Protein AF-A0A1Z8AEM5-F1 (afdb_monomer_lite)

Radius of gyration: 11.95 Å; chains: 1; bounding box: 21×27×34 Å

Sequence (42 aa):
MDIRKVKKLIELLEESGIDEIEIKEGEESVRISRTSNAAKQM

Foldseek 3Di:
DDPVVVVVVVVCCVVVVHQKDWDDDPPDIDIDGPDPPPPPDD

Structure (mmCIF, N/CA/C/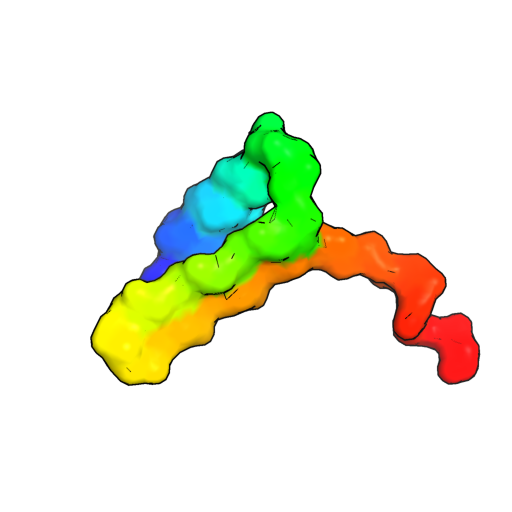O backbone):
data_AF-A0A1Z8AEM5-F1
#
_entry.id   AF-A0A1Z8AEM5-F1
#
loop_
_atom_site.group_PDB
_atom_site.id
_atom_site.type_symbol
_atom_site.label_atom_id
_atom_site.label_alt_id
_atom_site.label_comp_id
_atom_site.label_asym_id
_atom_site.label_entity_id
_atom_site.label_seq_id
_atom_site.pdbx_PDB_ins_code
_atom_site.Cartn_x
_atom_site.Cartn_y
_atom_site.Cartn_z
_atom_site.occupancy
_atom_site.B_iso_or_equiv
_atom_site.auth_seq_id
_atom_site.auth_comp_id
_atom_site.auth_asym_id
_atom_site.auth_atom_id
_atom_site.pdbx_PDB_model_num
ATOM 1 N N . MET A 1 1 ? 7.444 -2.980 -8.213 1.00 82.38 1 MET A N 1
ATOM 2 C CA . MET A 1 1 ? 6.872 -1.780 -7.541 1.00 82.38 1 MET A CA 1
ATOM 3 C C . MET A 1 1 ? 7.875 -1.207 -6.528 1.00 82.38 1 MET A C 1
ATOM 5 O O . MET A 1 1 ? 8.485 -1.979 -5.806 1.00 82.38 1 MET A O 1
ATOM 9 N N . ASP A 1 2 ? 8.055 0.121 -6.446 1.00 89.69 2 ASP A N 1
ATOM 10 C CA . ASP A 1 2 ? 8.944 0.796 -5.462 1.00 89.69 2 ASP A CA 1
ATOM 11 C C . ASP A 1 2 ? 8.215 1.034 -4.118 1.00 89.69 2 ASP A C 1
ATOM 13 O O . ASP A 1 2 ? 7.011 1.308 -4.105 1.00 89.69 2 ASP A O 1
ATOM 17 N N . ILE A 1 3 ? 8.937 0.991 -2.991 1.00 89.38 3 ILE A N 1
ATOM 18 C CA . ILE A 1 3 ? 8.416 1.253 -1.634 1.00 89.38 3 ILE A CA 1
ATOM 19 C C . ILE A 1 3 ? 7.673 2.600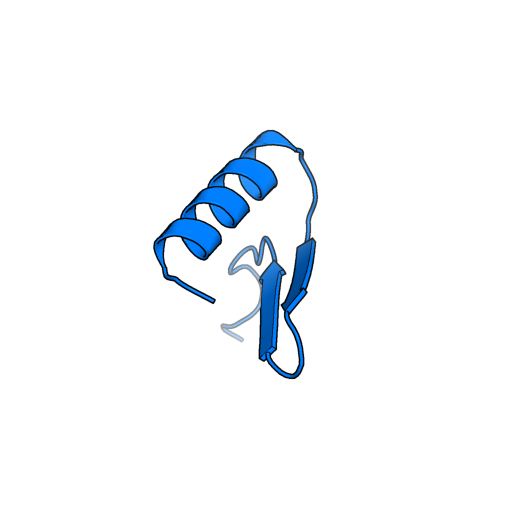 -1.505 1.00 89.38 3 ILE A C 1
ATOM 21 O O . ILE A 1 3 ? 6.722 2.713 -0.735 1.00 89.38 3 ILE A O 1
ATOM 25 N N . ARG A 1 4 ? 8.046 3.616 -2.290 1.00 93.62 4 ARG A N 1
ATOM 26 C CA . ARG A 1 4 ? 7.355 4.912 -2.395 1.00 93.62 4 ARG A CA 1
ATOM 27 C C . ARG A 1 4 ? 5.948 4.770 -2.971 1.00 93.62 4 ARG A C 1
ATOM 29 O O . ARG A 1 4 ? 5.029 5.410 -2.470 1.00 93.62 4 ARG A O 1
ATOM 36 N N . LYS A 1 5 ? 5.763 3.913 -3.987 1.00 91.81 5 LYS A N 1
ATOM 37 C CA . LYS A 1 5 ? 4.432 3.611 -4.543 1.00 91.81 5 LYS A CA 1
ATOM 38 C C . LYS A 1 5 ? 3.585 2.893 -3.492 1.00 91.81 5 LYS A C 1
ATOM 40 O O . LYS A 1 5 ? 2.444 3.275 -3.285 1.00 91.81 5 LYS A O 1
ATOM 45 N N . VAL A 1 6 ? 4.164 1.919 -2.785 1.00 92.19 6 VAL A N 1
ATOM 46 C CA . VAL A 1 6 ? 3.474 1.169 -1.719 1.00 92.19 6 VAL A CA 1
ATOM 47 C C . VAL A 1 6 ? 2.979 2.097 -0.604 1.00 92.19 6 VAL A C 1
ATOM 49 O O . VAL A 1 6 ? 1.816 2.012 -0.235 1.00 92.19 6 VAL A O 1
ATOM 52 N N . LYS A 1 7 ? 3.808 3.032 -0.117 1.00 93.12 7 LYS A N 1
ATOM 53 C CA . LYS A 1 7 ? 3.398 4.014 0.909 1.00 93.12 7 LYS A CA 1
ATOM 54 C C . LYS A 1 7 ? 2.199 4.856 0.478 1.00 93.12 7 LYS A C 1
ATOM 56 O O . LYS A 1 7 ? 1.240 4.968 1.229 1.00 93.12 7 LYS A O 1
ATOM 61 N N . LYS A 1 8 ? 2.219 5.360 -0.758 1.00 93.50 8 LYS A N 1
ATOM 62 C CA . LYS A 1 8 ? 1.094 6.124 -1.305 1.00 93.50 8 LYS A CA 1
ATOM 63 C C . LYS A 1 8 ? -0.187 5.289 -1.383 1.00 93.50 8 LYS A C 1
ATOM 65 O O . LYS A 1 8 ? -1.269 5.816 -1.176 1.00 93.50 8 LYS A O 1
ATOM 70 N N . LEU A 1 9 ? -0.085 3.991 -1.672 1.00 92.75 9 LEU A N 1
ATOM 71 C CA . LEU A 1 9 ? -1.254 3.107 -1.663 1.00 92.75 9 LEU A CA 1
ATOM 72 C C . LEU A 1 9 ? -1.803 2.871 -0.257 1.00 92.75 9 LEU A C 1
ATOM 74 O O . LEU A 1 9 ? -3.012 2.741 -0.124 1.00 92.75 9 LEU A O 1
ATOM 78 N N . ILE A 1 10 ? -0.951 2.843 0.769 1.00 91.19 10 ILE A N 1
ATOM 79 C CA . ILE A 1 10 ? -1.388 2.763 2.170 1.00 91.19 10 ILE A CA 1
ATOM 80 C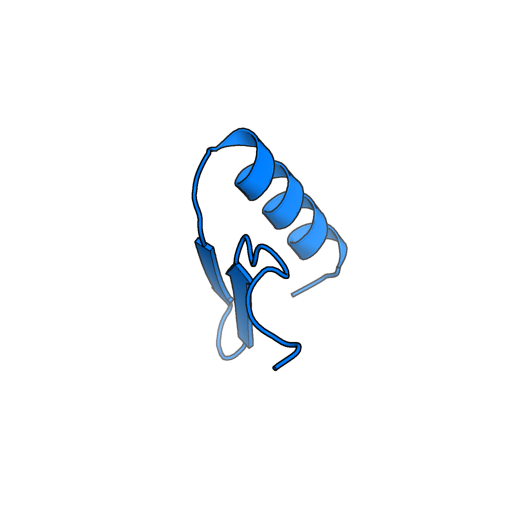 C . ILE A 1 10 ? -2.144 4.039 2.557 1.00 91.19 10 ILE A C 1
ATOM 82 O O . ILE A 1 10 ? -3.263 3.938 3.043 1.00 91.19 10 ILE A O 1
ATOM 86 N N . GLU A 1 11 ? -1.585 5.218 2.264 1.00 92.75 11 GLU A N 1
ATOM 87 C CA . GLU A 1 11 ? -2.237 6.516 2.513 1.00 92.75 11 GLU A CA 1
ATOM 88 C C . GLU A 1 11 ? -3.599 6.601 1.804 1.00 92.75 11 GLU A C 1
ATOM 90 O O . GLU A 1 11 ? -4.619 6.897 2.423 1.00 92.75 11 GLU A O 1
ATOM 95 N N . LEU A 1 12 ? -3.642 6.246 0.514 1.00 92.00 12 LEU A N 1
ATOM 96 C CA . LEU A 1 12 ? -4.883 6.229 -0.263 1.00 92.00 12 LEU A CA 1
ATOM 97 C C . LEU A 1 12 ? -5.895 5.223 0.279 1.00 92.00 12 LEU A C 1
ATOM 99 O O . LEU A 1 12 ? -7.094 5.501 0.286 1.00 92.00 12 LEU A O 1
ATOM 103 N N . LEU A 1 13 ? -5.439 4.046 0.710 1.00 91.62 13 LEU A N 1
ATOM 104 C CA . LEU A 1 13 ? -6.307 3.061 1.329 1.00 91.62 13 LEU A CA 1
ATOM 105 C C . LEU A 1 13 ? -6.9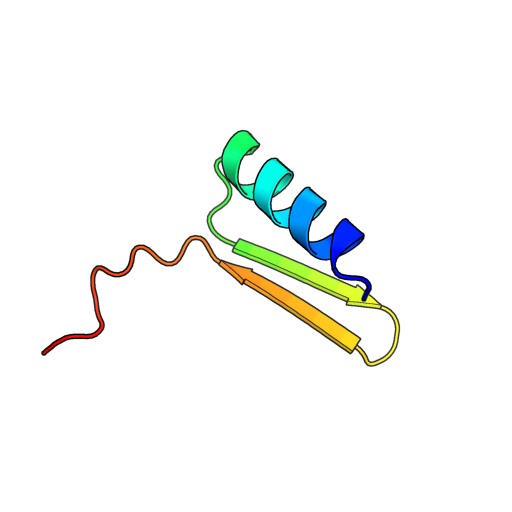05 3.660 2.606 1.00 91.62 13 LEU A C 1
ATOM 107 O O . LEU A 1 13 ? -8.123 3.739 2.696 1.00 91.62 13 LEU A O 1
ATOM 111 N N . GLU A 1 14 ? -6.103 4.186 3.530 1.00 89.62 14 GLU A N 1
ATOM 112 C CA . GLU A 1 14 ? -6.578 4.810 4.774 1.00 89.62 14 GLU A CA 1
ATOM 113 C C . GLU A 1 14 ? -7.624 5.912 4.536 1.00 89.62 14 GLU A C 1
ATOM 115 O O . GLU A 1 14 ? -8.708 5.841 5.125 1.00 89.62 14 GLU A O 1
ATOM 120 N N . GLU A 1 15 ? -7.356 6.847 3.620 1.00 93.50 15 GLU A N 1
ATOM 121 C CA . GLU A 1 15 ? -8.237 7.981 3.298 1.00 93.50 15 GLU A CA 1
ATOM 122 C C . GLU A 1 15 ? -9.542 7.579 2.592 1.00 93.50 15 GLU A C 1
ATOM 124 O O . GLU A 1 15 ? -10.582 8.205 2.795 1.00 93.50 15 GLU A O 1
ATOM 129 N N . SER A 1 16 ? -9.513 6.540 1.753 1.00 89.81 16 SER A N 1
ATOM 130 C CA . SER A 1 16 ? -10.640 6.185 0.874 1.00 89.81 16 SER A CA 1
ATOM 131 C C . SER A 1 16 ? -11.730 5.334 1.530 1.00 89.81 16 SER A C 1
ATOM 133 O O . SER A 1 16 ? -12.778 5.116 0.925 1.00 89.81 16 SER A O 1
ATOM 135 N N . GLY A 1 17 ? -11.499 4.812 2.738 1.00 86.69 17 GLY A N 1
ATOM 136 C CA . GLY A 1 17 ? -12.434 3.873 3.378 1.00 86.69 17 GLY A CA 1
ATOM 137 C C . GLY A 1 17 ? -12.561 2.508 2.672 1.00 86.69 17 GLY A C 1
ATOM 138 O O . GLY A 1 17 ? -13.447 1.735 3.013 1.00 86.69 17 GLY A O 1
ATOM 139 N N . ILE A 1 18 ? -11.687 2.194 1.707 1.00 88.69 18 ILE A N 1
ATOM 140 C CA . ILE A 1 18 ? -11.642 0.912 0.988 1.00 88.69 18 ILE A CA 1
ATOM 141 C C . ILE A 1 18 ? -10.904 -0.172 1.798 1.00 88.69 18 ILE A C 1
ATOM 143 O O . ILE A 1 18 ? -9.821 0.065 2.332 1.00 88.69 18 ILE A O 1
ATOM 147 N N . ASP A 1 19 ? -11.439 -1.388 1.867 1.00 90.12 19 ASP A N 1
ATOM 148 C CA . ASP A 1 19 ? -10.827 -2.479 2.643 1.00 90.12 19 ASP A CA 1
ATOM 149 C C . ASP A 1 19 ? -9.616 -3.134 1.961 1.00 90.12 19 ASP A C 1
ATOM 151 O O . ASP A 1 19 ? -8.750 -3.689 2.636 1.00 90.12 19 ASP A O 1
ATOM 155 N N . GLU A 1 20 ? -9.509 -3.061 0.634 1.00 91.38 20 GLU A N 1
ATOM 156 C CA . GLU A 1 20 ? -8.419 -3.679 -0.121 1.00 91.38 20 GLU A CA 1
ATOM 157 C C . GLU A 1 20 ? -8.134 -2.956 -1.444 1.00 91.38 20 GLU A C 1
ATOM 159 O O . GLU A 1 20 ? -9.049 -2.520 -2.141 1.00 91.38 20 GLU A O 1
ATOM 164 N N . ILE A 1 21 ? -6.855 -2.873 -1.815 1.00 91.94 21 ILE A N 1
ATOM 165 C CA . ILE A 1 21 ? -6.402 -2.413 -3.128 1.00 91.94 21 ILE A CA 1
ATOM 166 C C . ILE A 1 21 ? -5.366 -3.385 -3.704 1.00 91.94 21 ILE A C 1
ATOM 168 O O . ILE A 1 21 ? -4.412 -3.778 -3.031 1.00 91.94 21 ILE A O 1
ATOM 172 N N . GLU A 1 22 ? -5.534 -3.756 -4.972 1.00 92.25 22 GLU A N 1
ATOM 173 C CA . GLU A 1 22 ? -4.567 -4.552 -5.730 1.00 92.25 22 GLU A CA 1
ATOM 174 C C . GLU A 1 22 ? -4.158 -3.797 -6.994 1.00 92.25 22 GLU A C 1
ATOM 176 O O . GLU A 1 22 ? -5.003 -3.340 -7.764 1.00 92.25 22 GLU A O 1
ATOM 181 N N . ILE A 1 23 ? -2.849 -3.676 -7.214 1.00 91.50 23 ILE A N 1
ATOM 182 C CA . ILE A 1 23 ? -2.276 -3.073 -8.417 1.00 91.50 23 ILE A CA 1
ATOM 183 C C . ILE A 1 23 ? -1.345 -4.073 -9.086 1.00 91.50 23 ILE A C 1
ATOM 185 O O . ILE A 1 23 ? -0.537 -4.726 -8.425 1.00 91.50 23 ILE A O 1
ATOM 189 N N . LYS A 1 24 ? -1.452 -4.156 -10.415 1.00 93.81 24 LYS A N 1
ATOM 190 C CA . LYS A 1 24 ? -0.604 -4.979 -11.279 1.00 93.81 24 LYS A CA 1
ATOM 191 C C . LYS A 1 24 ? 0.217 -4.089 -12.205 1.00 93.81 24 LYS A C 1
ATOM 193 O O . LYS A 1 24 ? -0.318 -3.155 -12.798 1.00 93.81 24 LYS A O 1
ATOM 198 N N . GLU A 1 25 ? 1.502 -4.384 -12.333 1.00 93.12 25 GLU A N 1
ATOM 199 C CA . GLU A 1 25 ? 2.446 -3.689 -13.210 1.00 93.12 25 GLU A CA 1
ATOM 200 C C . GLU A 1 25 ? 3.266 -4.756 -13.953 1.00 93.12 25 GLU A C 1
ATOM 202 O O . GLU A 1 25 ? 4.215 -5.324 -13.416 1.00 93.12 25 GLU A O 1
ATOM 207 N N . GLY A 1 26 ? 2.845 -5.085 -15.180 1.00 92.31 26 GLY A N 1
ATOM 208 C CA . GLY A 1 26 ? 3.385 -6.228 -15.922 1.00 92.31 26 GLY A CA 1
ATOM 209 C C . GLY A 1 26 ? 3.057 -7.552 -15.227 1.00 92.31 26 GLY A C 1
ATOM 210 O O . GLY A 1 26 ? 1.886 -7.872 -15.027 1.00 92.31 26 GLY A O 1
ATOM 211 N N . GLU A 1 27 ? 4.095 -8.307 -14.865 1.00 94.12 27 GLU A N 1
ATOM 212 C CA . GLU A 1 27 ? 3.979 -9.571 -14.123 1.00 94.12 27 GLU A CA 1
ATOM 213 C C . GLU A 1 27 ? 4.002 -9.377 -12.596 1.00 94.12 27 GLU A C 1
ATOM 215 O O . GLU A 1 27 ? 3.698 -10.305 -11.847 1.00 94.12 27 GLU A O 1
ATOM 220 N N . GLU A 1 28 ? 4.335 -8.176 -12.110 1.00 90.69 28 GLU A N 1
ATOM 221 C CA . GLU A 1 28 ? 4.352 -7.874 -10.680 1.00 90.69 28 GLU A CA 1
ATOM 222 C C . GLU A 1 28 ? 2.959 -7.460 -10.186 1.00 90.69 28 GLU A C 1
ATOM 224 O O . GLU A 1 28 ? 2.241 -6.705 -10.844 1.00 90.69 28 GLU A O 1
ATOM 229 N N . SER A 1 29 ? 2.595 -7.889 -8.976 1.00 91.94 29 SER A N 1
ATOM 230 C CA . SER A 1 29 ? 1.369 -7.456 -8.300 1.00 91.94 29 SER A CA 1
ATOM 231 C C . SER A 1 29 ? 1.638 -7.102 -6.845 1.00 91.94 29 SER A C 1
ATOM 233 O O . SER A 1 29 ? 2.341 -7.838 -6.152 1.00 91.94 29 SER A O 1
ATOM 235 N N . VAL A 1 30 ? 1.026 -6.025 -6.357 1.00 93.12 30 VAL A N 1
ATOM 236 C CA . VAL A 1 30 ? 0.980 -5.696 -4.929 1.00 93.12 30 VAL A CA 1
ATOM 237 C C . VAL A 1 30 ? -0.470 -5.588 -4.503 1.00 93.12 30 VAL A C 1
ATOM 239 O O . VAL A 1 30 ? -1.249 -4.841 -5.092 1.00 93.12 30 VAL A O 1
ATOM 242 N N . ARG A 1 31 ? -0.802 -6.325 -3.447 1.00 92.00 31 ARG A N 1
ATOM 243 C CA . ARG A 1 31 ? -2.096 -6.293 -2.779 1.00 92.00 31 ARG A CA 1
ATOM 244 C C . ARG A 1 31 ? -1.900 -5.774 -1.365 1.00 92.00 31 ARG A C 1
ATOM 246 O O . ARG A 1 31 ? -1.057 -6.287 -0.631 1.00 92.00 31 ARG A O 1
ATOM 253 N N . ILE A 1 32 ? -2.673 -4.765 -0.998 1.00 91.50 32 ILE A N 1
ATOM 254 C CA . ILE A 1 32 ? -2.708 -4.191 0.343 1.00 91.50 32 ILE A CA 1
ATOM 255 C C . ILE A 1 32 ? -4.140 -4.329 0.825 1.00 91.50 32 ILE A C 1
ATOM 257 O O . ILE A 1 32 ? -5.047 -3.788 0.200 1.00 91.50 32 ILE A O 1
ATOM 261 N N . SER A 1 33 ? -4.343 -5.048 1.925 1.00 90.75 33 SER A N 1
ATOM 262 C CA . SER A 1 33 ? -5.633 -5.074 2.602 1.00 90.75 33 SER A CA 1
ATOM 263 C C . SER A 1 33 ? -5.516 -4.437 3.973 1.00 90.75 33 SER A C 1
ATOM 265 O O . SER A 1 33 ? -4.478 -4.506 4.639 1.00 90.75 33 SER A O 1
ATOM 267 N N . ARG A 1 34 ? -6.614 -3.827 4.399 1.00 86.94 34 ARG A N 1
ATOM 268 C CA . ARG A 1 34 ? -6.849 -3.334 5.745 1.00 86.94 34 ARG A CA 1
ATOM 269 C C . ARG A 1 34 ? -7.079 -4.548 6.651 1.00 86.94 34 ARG A C 1
ATOM 271 O O . ARG A 1 34 ? -8.168 -4.779 7.160 1.00 86.94 34 ARG A O 1
ATOM 278 N N . THR A 1 35 ? -6.068 -5.402 6.809 1.00 69.81 35 THR A N 1
ATOM 279 C CA . THR A 1 35 ? -6.174 -6.527 7.735 1.00 6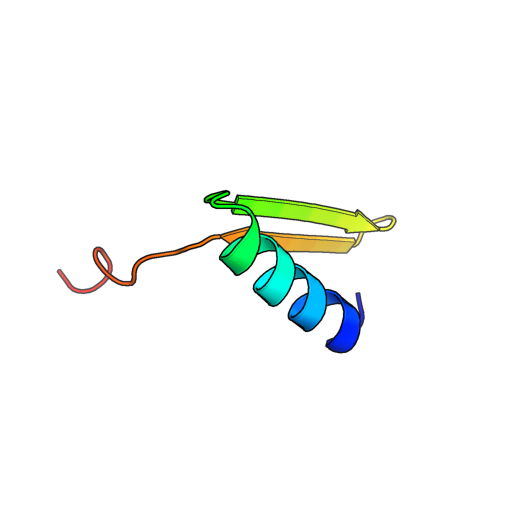9.81 35 THR A CA 1
ATOM 280 C C . THR A 1 35 ? -6.183 -5.948 9.145 1.00 69.81 35 THR A C 1
ATOM 282 O O . THR A 1 35 ? -5.141 -5.599 9.700 1.00 69.81 35 THR A O 1
ATOM 285 N N . SER A 1 36 ? -7.364 -5.831 9.749 1.00 58.09 36 SER A N 1
ATOM 286 C CA . SER A 1 36 ? -7.440 -5.809 11.200 1.00 58.09 36 SER A CA 1
ATOM 287 C C . SER A 1 36 ? -6.784 -7.110 11.663 1.00 58.09 36 SER A C 1
ATOM 289 O O . SER A 1 36 ? -7.186 -8.204 11.271 1.00 58.09 36 SER A O 1
ATOM 291 N N . ASN A 1 37 ? -5.723 -7.014 12.459 1.00 52.97 37 ASN A N 1
ATOM 292 C CA . ASN A 1 37 ? -5.056 -8.150 13.106 1.00 52.97 37 ASN A CA 1
ATOM 293 C C . ASN A 1 37 ? -5.985 -8.856 14.132 1.00 52.97 37 ASN A C 1
ATOM 295 O O . ASN A 1 37 ? -5.548 -9.281 15.194 1.00 52.97 37 ASN A O 1
ATOM 299 N N . ALA A 1 38 ? -7.285 -8.969 13.846 1.00 51.34 38 ALA A N 1
ATOM 300 C CA . ALA A 1 38 ? -8.309 -9.517 14.720 1.00 51.34 38 ALA A CA 1
ATOM 301 C C . ALA A 1 38 ? -8.477 -11.042 14.590 1.00 51.34 38 ALA A C 1
ATOM 303 O O . ALA A 1 38 ? -9.243 -11.619 15.352 1.00 51.34 38 ALA A O 1
ATOM 304 N N . ALA A 1 39 ? -7.786 -11.720 13.665 1.00 52.41 39 ALA A N 1
ATOM 305 C CA . ALA A 1 39 ? -8.020 -13.151 13.437 1.00 52.41 39 ALA A CA 1
ATOM 306 C C . ALA A 1 39 ? -6.761 -13.959 13.082 1.00 52.41 39 ALA A C 1
ATOM 308 O O . ALA A 1 39 ? -6.779 -14.787 12.172 1.00 52.41 39 ALA A O 1
ATOM 309 N N . LYS A 1 40 ? -5.653 -13.755 13.805 1.00 49.56 40 LYS A N 1
ATOM 310 C CA . LYS A 1 40 ? -4.554 -14.736 13.784 1.00 49.56 40 LYS A CA 1
ATOM 311 C C . LYS A 1 40 ? -3.820 -14.836 15.119 1.00 49.56 40 LYS A C 1
ATOM 313 O O . LYS A 1 40 ? -2.630 -14.561 15.210 1.00 49.56 40 LYS A O 1
ATOM 318 N N . GLN A 1 41 ? -4.568 -15.218 16.149 1.00 49.94 41 GLN A N 1
ATOM 319 C CA . GLN A 1 41 ? -4.068 -15.879 17.357 1.00 49.94 41 GLN A CA 1
ATOM 320 C C . GLN A 1 41 ? -5.250 -16.621 18.002 1.00 49.94 41 GLN A C 1
ATOM 322 O O . GLN A 1 41 ? -5.896 -16.132 18.923 1.00 49.94 41 GLN A O 1
ATOM 327 N N . MET A 1 42 ? -5.574 -17.778 17.427 1.00 47.62 42 MET A N 1
ATOM 328 C CA . MET A 1 42 ? -6.280 -18.880 18.080 1.00 47.62 42 MET A CA 1
ATOM 329 C C . MET A 1 42 ? -5.492 -20.150 17.792 1.00 47.62 42 MET A C 1
ATOM 331 O O . MET A 1 42 ? -4.938 -20.227 16.668 1.00 47.62 42 MET A O 1
#

Secondary structure (DSSP, 8-state):
--HHHHHHHHHHHHHHT-SEEEEEETTEEEEEE---S-SS--

pLDDT: mean 84.13, std 15.07, range [47.62, 94.12]

=== Feature glossary ===
The record interleaves many kinds of information about one protein. Here is each kind framed as the question it answers.

Q: What are the backbone torsion angles?
A: φ (phi) and ψ (psi) are the two rotatable backbone dihedrals per residue: φ is the C(i-1)–N–Cα–C torsion, ψ is the N–Cα–C–N(i+1) torsion, both in degrees on (−180°, 180°]. α-helical residues cluster near (−60°, −45°); β-strand residues near (−120°, +130°). A Ramachandran plot is simply a scatter of (φ, ψ) for every residue.

Q: What is the amino-acid chain?
A: This is the polypeptide sequence — one letter per residue, N-terminus first. Length ranges from a few dozen residues for small domains to over a thousand for large multi-domain proteins.

Q: How mobile is each atom in the crystal?
A: For experimental (PDB) structures, the B-factor (temperature factor) quantifies the positional spread of each atom in the crystal — a combination of thermal vibration and static disorder — in units of Å². High B-factors mark flexible loops or poorly resolved regions; low B-factors mark the rigid, well-ordered core.

Q: Are the domains correctly placed relative to each other?
A: Predicted Aligned Error (PAE) is an AlphaFold confidence matrix: entry (i, j) is the expected error in the position of residue j, in ångströms, when the prediction is superimposed on the true structure at residue i. Low PAE within a block of residues means that block is internally rigid and well-predicted; high PAE between two blocks means their relative placement is uncertain even if each block individually is confident.

Q: How confident is the AlphaFold model at each residue?
A: pLDDT is the predicted lDDT-Cα score: AlphaFold's confidence that the local environment of each residue (all inter-atomic distances within 15 Å) is correctly placed. It is a per-residue number between 0 and 100, with higher meaning more reliable.

Q: What family and function is it annotated with?
A: Functional annotations link the protein to curated databases. InterPro entries identify conserved domains and families by matching the sequence against member-database signatures (Pfam, PROSITE, CDD, …). Gene Ontology (GO) terms describe molecular function, biological process, and cellular component in a controlled vocabulary. CATH places the structure in a hierarchical fold classification (Class/Architecture/Topology/Homologous-superfamily). The organism is the source species.

Q: How big and how compact is the whole molecule?
A: Three whole-structure scalars: the radius of gyration (RMS distance of Cα from centroid, in Å), the count of Cα–Cα contacts (pairs closer than 8 Å and separated by more than four residues in sequence — i.e. tertiary, not local, contacts), and the bounding-box dimensions. Together they distinguish compact globular folds from extended fibres or disordered chains.

Q: What known structures does this most resemble?
A: The Foldseek neighbor list gives the closest experimentally determined structures in the PDB, ranked by structural alignment. TM-score near 1 means near-identical fold; near 0.3 means only rough topology match. This is how one finds what a novel AlphaFold prediction most resembles in the solved-structure universe.

Q: Which residues are buried vs exposed?
A: SASA measures how much of the protein is reachable by solvent. It is computed by rolling a water-sized probe over the atomic surface and summing the exposed area (Å²). Per-residue SASA distinguishes core (buried, low SASA) from surface (exposed, high SASA) residues; total SASA is a whole-molecule size measure.

Q: Which residues are in helices, strands, or loops?
A: Eight-state secondary structure (DSSP): H is the canonical α-helix, G the tighter 3₁₀-helix, I the wider π-helix; E/B are β-structure, T and S are turns and bends, and '-' is everything else. DSSP derives these from the pattern of main-chain N–H···O=C hydrogen bonds, not from the sequence.

Q: Where is each backbone atom in 3D?
A: Structure coordinates are given as an mmCIF _atom_site loop: one row per atom with element, residue name, chain id, sequence number, and x/y/z position in Å. Only the four main-chain atoms per residue are included here; side chains are omitted to keep the record compact.

Q: What if only a Cα trace is available?
A: Three-state secondary structure (P-SEA) collapses the eight DSSP classes into helix (a), strand (b), and coil (c). P-SEA assigns these from Cα geometry alone — distances and angles — without requiring backbone oxygens, so it works on any Cα trace.

Q: What do the rendered images show?
A: The six renders are orthographic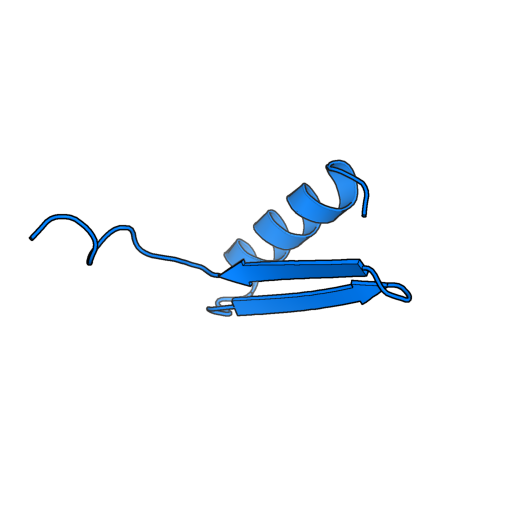 views along the three Cartesian axes in both directions. Representation (cartoon, sticks, or surface) and color scheme (sequence-rainbow or by-chain) vary across proteins so the training set covers all the common visualization conventions.

Q: What does the local fold look like, residue by residue?
A: Foldseek's 3Di representation compresses backbone geometry into a per-residue letter drawn from a learned twenty-state alphabet. It captures the tertiary interaction pattern around each residue — which residues are packed against it in space, regardless of where they are in sequence.

Q: What do the diagnostic plots show?
A: The contact map is a binary N×N matrix image: pixel (i, j) is dark where Cα_i and Cα_j are within 8 Å and |i−j|>4. Because the |i−j|>4 filter removes local helical contacts, off-diagonal stripes parallel to the main diagonal indicate parallel β-sheets; stripes perpendicular to it indicate antiparallel β-sheets. The Ramachandran plot scatters every residue's (φ, ψ) pair against the sterically allowed regions. The PAE heatmap renders the predicted-aligned-error matrix.